Protein AF-A0A8E6L709-F1 (afdb_monomer_lite)

Foldseek 3Di:
DDPDPVVQVVVVVLQLVLLVVLCVVVVHDSVVLVVCVLVVPVVSVVSSVVSSCVVCVVDQFDDWHQDPVVSGIDTDGDPPD

pLDDT: mean 76.46, std 13.0, range [44.12, 90.75]

Secondary structure (DSSP, 8-state):
----HHHHHHHHHHHHHHHHHHHHHTT--HHHHHHHHHTT-HHHHHHHHHHHHHH-TT--EEEEEEETTTTEEEEEE----

Sequence (81 aa):
MSHNLEHQKVHTRMVKEVLKAVARANNHPYQSVFTDFIAGHPSCTVCFWETFNKMYPDSPYEYVTFCHTCRRLIYTKQKRR

Radius of gyration: 12.56 Å; chains: 1; bounding box: 28×30×39 Å

Structure (mmCIF, N/CA/C/O backbone):
data_AF-A0A8E6L709-F1
#
_entry.id   AF-A0A8E6L709-F1
#
loop_
_atom_site.group_PDB
_atom_site.id
_atom_site.type_symbol
_atom_site.label_atom_id
_atom_site.label_alt_id
_atom_site.label_comp_id
_atom_site.label_asym_id
_atom_site.label_entity_id
_atom_site.label_seq_id
_atom_site.pdbx_PDB_ins_code
_atom_site.Cartn_x
_atom_site.Cartn_y
_atom_site.Cartn_z
_atom_site.occupancy
_atom_site.B_iso_or_equiv
_atom_site.auth_seq_id
_atom_site.auth_comp_id
_atom_site.auth_asym_id
_atom_site.auth_atom_id
_atom_site.pdbx_PDB_model_num
ATOM 1 N N . MET A 1 1 ? 8.209 -10.764 -19.480 1.00 49.28 1 MET A N 1
ATOM 2 C CA . MET A 1 1 ? 8.411 -9.742 -18.430 1.00 49.28 1 MET A CA 1
ATOM 3 C C . MET A 1 1 ? 9.753 -10.014 -17.768 1.00 49.28 1 MET A C 1
ATOM 5 O O . MET A 1 1 ? 9.885 -11.039 -17.115 1.00 49.28 1 MET A O 1
ATOM 9 N N . SER A 1 2 ? 10.774 -9.186 -18.011 1.00 44.12 2 SER A N 1
ATOM 10 C CA . SER A 1 2 ? 12.118 -9.422 -17.461 1.00 44.12 2 SER A CA 1
ATOM 11 C C . SER A 1 2 ? 12.128 -9.167 -15.954 1.00 44.12 2 SER A C 1
ATOM 13 O O . SER A 1 2 ? 12.090 -8.024 -15.501 1.00 44.12 2 SER A O 1
ATOM 15 N N . HIS A 1 3 ? 12.145 -10.247 -15.175 1.00 53.44 3 HIS A N 1
ATOM 16 C CA . HIS A 1 3 ? 12.236 -10.233 -13.718 1.00 53.44 3 HIS A CA 1
ATOM 17 C C . HIS A 1 3 ? 13.663 -9.884 -13.271 1.00 53.44 3 HIS A C 1
ATOM 19 O O . HIS A 1 3 ? 14.445 -10.761 -12.916 1.00 53.44 3 HIS A O 1
ATOM 25 N N . ASN A 1 4 ? 14.020 -8.599 -13.301 1.00 55.62 4 ASN A N 1
ATOM 26 C CA . ASN A 1 4 ? 15.280 -8.134 -12.727 1.00 55.62 4 ASN A CA 1
ATOM 27 C C . ASN A 1 4 ? 15.153 -8.068 -11.187 1.00 55.62 4 ASN A C 1
ATOM 29 O O . ASN A 1 4 ? 14.273 -7.391 -10.646 1.00 55.62 4 ASN A O 1
ATOM 33 N N . LEU A 1 5 ? 16.013 -8.811 -10.488 1.00 54.59 5 LEU A N 1
ATOM 34 C CA . LEU A 1 5 ? 15.973 -9.021 -9.037 1.00 54.59 5 LEU A CA 1
ATOM 35 C C . LEU A 1 5 ? 16.160 -7.720 -8.229 1.00 54.59 5 LEU A C 1
ATOM 37 O O . LEU A 1 5 ? 15.603 -7.590 -7.138 1.00 54.59 5 LEU A O 1
ATOM 41 N N . GLU A 1 6 ? 16.903 -6.745 -8.761 1.00 53.00 6 GLU A N 1
ATOM 42 C CA . GLU A 1 6 ? 17.114 -5.440 -8.116 1.00 53.00 6 GLU A CA 1
ATOM 43 C C . GLU A 1 6 ? 15.860 -4.572 -8.172 1.00 53.00 6 GLU A C 1
ATOM 45 O O . GLU A 1 6 ? 15.453 -4.010 -7.152 1.00 53.00 6 GLU A O 1
ATOM 50 N N . HIS A 1 7 ? 15.169 -4.566 -9.318 1.00 56.75 7 HIS A N 1
ATOM 51 C CA . HIS A 1 7 ? 13.850 -3.942 -9.426 1.00 56.75 7 HIS A CA 1
ATOM 52 C C . HIS A 1 7 ? 12.895 -4.551 -8.388 1.00 56.75 7 HIS A C 1
ATOM 54 O O . HIS A 1 7 ? 12.236 -3.818 -7.654 1.00 56.75 7 HIS A O 1
ATOM 60 N N . GLN A 1 8 ? 12.866 -5.882 -8.235 1.00 57.69 8 GLN A N 1
ATOM 61 C CA . GLN A 1 8 ? 11.972 -6.545 -7.273 1.00 57.69 8 GLN A CA 1
ATOM 62 C C . GLN A 1 8 ? 12.237 -6.172 -5.803 1.00 57.69 8 GLN A C 1
ATOM 64 O O . GLN A 1 8 ? 11.291 -6.090 -5.011 1.00 57.69 8 GLN A O 1
ATOM 69 N N . LYS A 1 9 ? 13.495 -5.917 -5.421 1.00 62.00 9 LYS A N 1
ATOM 70 C CA . LYS A 1 9 ? 13.838 -5.474 -4.058 1.00 62.00 9 LYS A CA 1
ATOM 71 C C . LYS A 1 9 ? 13.350 -4.051 -3.785 1.00 62.00 9 LYS A C 1
ATOM 73 O O . LYS A 1 9 ? 12.755 -3.815 -2.732 1.00 62.00 9 LYS A O 1
ATOM 78 N N . VAL A 1 10 ? 13.536 -3.138 -4.741 1.00 63.69 10 VAL A N 1
ATOM 79 C CA . VAL A 1 10 ? 13.021 -1.761 -4.651 1.00 63.69 10 VAL A CA 1
ATOM 80 C C . VAL A 1 10 ? 11.495 -1.772 -4.560 1.00 63.69 10 VAL A C 1
ATOM 82 O O . VAL A 1 10 ? 10.934 -1.167 -3.650 1.00 63.69 10 VAL A O 1
ATOM 85 N N . HIS A 1 11 ? 10.833 -2.568 -5.402 1.00 70.44 11 HIS A N 1
ATOM 86 C CA . HIS A 1 11 ? 9.385 -2.757 -5.364 1.00 70.44 11 HIS A CA 1
ATOM 87 C C . HIS A 1 11 ? 8.894 -3.237 -4.006 1.00 70.44 11 HIS A C 1
ATOM 89 O O . HIS A 1 11 ? 8.039 -2.602 -3.401 1.00 70.44 11 HIS A O 1
ATOM 95 N N . THR A 1 12 ? 9.469 -4.322 -3.489 1.00 72.69 12 THR A N 1
ATOM 96 C CA . THR A 1 12 ? 9.060 -4.890 -2.198 1.00 72.69 12 THR A CA 1
ATOM 97 C C . THR A 1 12 ? 9.235 -3.883 -1.061 1.00 72.69 12 THR A C 1
ATOM 99 O O . THR A 1 12 ? 8.397 -3.826 -0.161 1.00 72.69 12 THR A O 1
ATOM 102 N N . ARG A 1 13 ? 10.295 -3.065 -1.103 1.00 79.69 13 ARG A N 1
ATOM 103 C CA . ARG A 1 13 ? 10.511 -1.994 -0.125 1.00 79.69 13 ARG A CA 1
ATOM 104 C C . ARG A 1 13 ? 9.440 -0.909 -0.235 1.00 79.69 13 ARG A C 1
ATOM 106 O O . ARG A 1 13 ? 8.829 -0.596 0.780 1.00 79.69 13 ARG A O 1
ATOM 113 N N . MET A 1 14 ? 9.170 -0.395 -1.436 1.00 82.81 14 MET A N 1
ATOM 114 C CA . MET A 1 14 ? 8.151 0.643 -1.650 1.00 82.81 14 MET A CA 1
ATOM 115 C C . MET A 1 14 ? 6.771 0.189 -1.162 1.00 82.81 14 MET A C 1
ATOM 117 O O . MET A 1 14 ? 6.115 0.919 -0.429 1.00 82.81 14 MET A O 1
ATOM 121 N N . VAL A 1 15 ? 6.358 -1.045 -1.480 1.00 82.50 15 VAL A N 1
ATOM 122 C CA . VAL A 1 15 ? 5.042 -1.566 -1.058 1.00 82.50 15 VAL A CA 1
ATOM 123 C C . VAL A 1 15 ? 4.944 -1.616 0.458 1.00 82.50 15 VAL A C 1
ATOM 125 O O . VAL A 1 15 ? 3.941 -1.199 1.025 1.00 82.50 15 VAL A O 1
ATOM 128 N N . LYS A 1 16 ? 5.987 -2.125 1.124 1.00 86.56 16 LYS A N 1
ATOM 129 C CA . LYS A 1 16 ? 6.011 -2.228 2.585 1.00 86.56 16 LYS A CA 1
ATOM 130 C C . LYS A 1 16 ? 5.900 -0.856 3.237 1.00 86.56 16 LYS A C 1
ATOM 132 O O . LYS A 1 16 ? 5.152 -0.716 4.197 1.00 86.56 16 LYS A O 1
ATOM 137 N N . GLU A 1 17 ? 6.616 0.142 2.725 1.00 89.19 17 GLU A N 1
ATOM 138 C CA . GLU A 1 17 ? 6.543 1.507 3.255 1.00 89.19 17 GLU A CA 1
ATOM 139 C C . GLU A 1 17 ? 5.153 2.122 3.047 1.00 89.19 17 GLU A C 1
ATOM 141 O O . GLU A 1 17 ? 4.596 2.704 3.975 1.00 89.19 17 GLU A O 1
ATOM 146 N N . VAL A 1 18 ? 4.531 1.898 1.888 1.00 89.62 18 VAL A N 1
ATOM 147 C CA . VAL A 1 18 ? 3.165 2.368 1.608 1.00 89.62 18 VAL A CA 1
ATOM 148 C C . VAL A 1 18 ? 2.145 1.678 2.501 1.00 89.62 18 VAL A C 1
ATOM 150 O O . VAL A 1 18 ? 1.334 2.350 3.127 1.00 89.62 18 VAL A O 1
ATOM 153 N N . LEU A 1 19 ? 2.215 0.356 2.650 1.00 88.88 19 LEU A N 1
ATOM 154 C CA . LEU A 1 19 ? 1.306 -0.385 3.527 1.00 88.88 19 LEU A CA 1
ATOM 155 C C . LEU A 1 19 ? 1.485 -0.000 5.002 1.00 88.88 19 LEU A C 1
ATOM 157 O O . LEU A 1 19 ? 0.502 0.064 5.736 1.00 88.88 19 LEU A O 1
ATOM 161 N N . LYS A 1 20 ? 2.707 0.326 5.446 1.00 90.69 20 LYS A N 1
ATOM 162 C CA . LYS A 1 20 ? 2.932 0.910 6.780 1.00 90.69 20 LYS A CA 1
ATOM 163 C C . LYS A 1 20 ? 2.288 2.287 6.915 1.00 90.69 20 LYS A C 1
ATOM 165 O O . LYS A 1 20 ? 1.706 2.567 7.959 1.00 90.69 20 LYS A O 1
ATOM 170 N N . ALA A 1 21 ? 2.391 3.141 5.899 1.00 90.25 21 ALA A N 1
ATOM 171 C CA . ALA A 1 21 ? 1.755 4.455 5.909 1.00 90.25 21 ALA A CA 1
ATOM 172 C C . ALA A 1 21 ? 0.221 4.337 5.938 1.00 90.25 21 ALA A C 1
ATOM 174 O O . ALA A 1 21 ? -0.415 4.998 6.754 1.00 90.25 21 ALA A O 1
ATO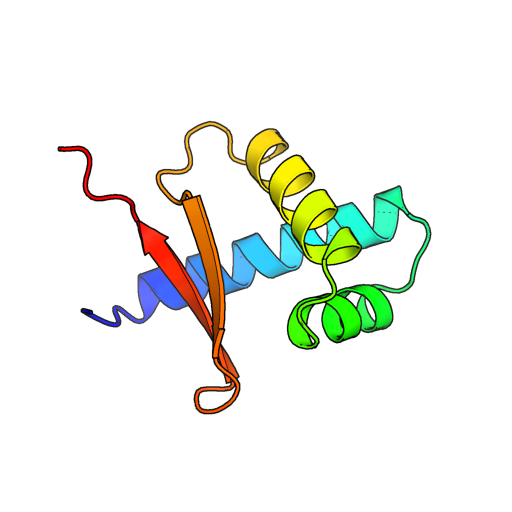M 175 N N . VAL A 1 22 ? -0.358 3.423 5.152 1.00 88.31 22 VAL A N 1
ATOM 176 C CA . VAL A 1 22 ? -1.796 3.103 5.178 1.00 88.31 22 VAL A CA 1
ATOM 177 C C . VAL A 1 22 ? -2.220 2.599 6.559 1.00 88.31 22 VAL A C 1
ATOM 179 O O . VAL A 1 22 ? -3.207 3.083 7.107 1.00 88.31 22 VAL A O 1
ATOM 182 N N . ALA A 1 23 ? -1.461 1.676 7.154 1.00 90.69 23 ALA A N 1
ATOM 183 C CA . ALA A 1 23 ? -1.728 1.158 8.495 1.00 90.69 23 ALA A CA 1
ATOM 184 C C . ALA A 1 23 ? -1.725 2.269 9.557 1.00 90.69 23 ALA A C 1
ATOM 186 O O . ALA A 1 23 ? -2.642 2.351 10.372 1.00 90.69 23 ALA A O 1
ATOM 187 N N . ARG A 1 24 ? -0.743 3.179 9.499 1.00 89.25 24 ARG A N 1
ATOM 188 C CA . ARG A 1 24 ? -0.665 4.348 10.389 1.00 89.25 24 ARG A CA 1
ATOM 189 C C . ARG A 1 24 ? -1.832 5.312 10.189 1.00 89.25 24 ARG A C 1
ATOM 191 O O . ARG A 1 24 ? -2.406 5.758 11.175 1.00 89.25 24 ARG A O 1
ATOM 198 N N . ALA A 1 25 ? -2.193 5.609 8.941 1.00 87.75 25 ALA A N 1
ATOM 199 C CA . ALA A 1 25 ? -3.286 6.525 8.621 1.00 87.75 25 ALA A CA 1
ATOM 200 C C . ALA A 1 25 ? -4.651 6.000 9.093 1.00 87.75 25 ALA A C 1
ATOM 202 O O . ALA A 1 25 ? -5.489 6.783 9.525 1.00 87.75 25 ALA A O 1
ATOM 203 N N . ASN A 1 26 ? -4.850 4.680 9.050 1.00 85.06 26 ASN A N 1
ATOM 204 C CA . ASN A 1 26 ? -6.103 4.033 9.444 1.00 85.06 26 ASN A CA 1
ATOM 205 C C . ASN A 1 26 ? -6.096 3.513 10.892 1.00 85.06 26 ASN A C 1
ATOM 207 O O . ASN A 1 26 ? -7.058 2.883 11.308 1.00 85.06 26 ASN A O 1
ATOM 211 N N . ASN A 1 27 ? -5.024 3.745 11.662 1.00 88.75 27 ASN A N 1
ATOM 212 C CA . ASN A 1 27 ? -4.855 3.202 13.019 1.00 88.75 27 ASN A CA 1
ATOM 213 C C . ASN A 1 27 ? -5.055 1.671 13.103 1.00 88.75 27 ASN A C 1
ATOM 215 O O . A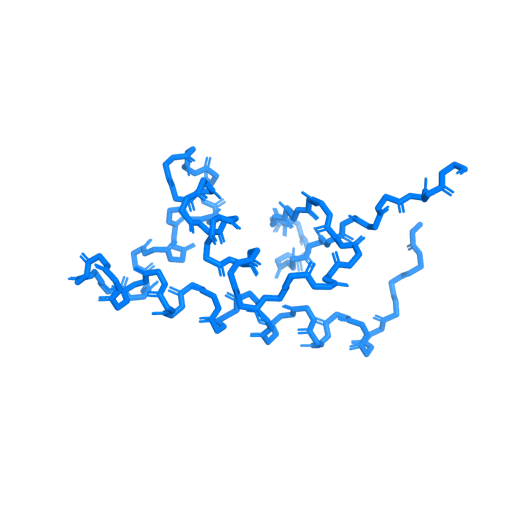SN A 1 27 ? -5.534 1.130 14.097 1.00 88.75 27 ASN A O 1
ATOM 219 N N . HIS A 1 28 ? -4.683 0.959 12.037 1.00 87.94 28 HIS A N 1
ATOM 220 C CA . HIS A 1 28 ? -4.845 -0.487 11.918 1.00 87.94 28 HIS A CA 1
ATOM 221 C C . HIS A 1 28 ? -3.493 -1.202 11.999 1.00 87.94 28 HIS A C 1
ATOM 223 O O . HIS A 1 28 ? -2.466 -0.658 11.578 1.00 87.94 28 HIS A O 1
ATOM 229 N N . PRO A 1 29 ? -3.454 -2.452 12.490 1.00 90.75 29 PRO A N 1
ATOM 230 C CA . PRO A 1 29 ? -2.230 -3.234 12.481 1.00 90.75 29 PRO A CA 1
ATOM 231 C C . PRO A 1 29 ? -1.792 -3.523 11.041 1.00 90.75 29 PRO A C 1
ATOM 233 O O . PRO A 1 29 ? -2.580 -3.983 10.212 1.00 90.75 29 PRO A O 1
ATOM 236 N N . TYR A 1 30 ? -0.499 -3.322 10.760 1.00 87.62 30 TYR A N 1
ATOM 237 C CA . TYR A 1 30 ? 0.102 -3.585 9.444 1.00 87.62 30 TYR A CA 1
ATOM 238 C C . TYR A 1 30 ? -0.242 -4.980 8.909 1.00 87.62 30 TYR A C 1
ATOM 240 O O . TYR A 1 30 ? -0.477 -5.147 7.719 1.00 87.62 30 TYR A O 1
ATOM 248 N N . GLN A 1 31 ? -0.294 -5.980 9.790 1.00 88.19 31 GLN A N 1
ATOM 249 C CA . GLN A 1 31 ? -0.579 -7.363 9.422 1.00 88.19 31 GLN A CA 1
ATOM 250 C C . GLN A 1 31 ? -2.003 -7.551 8.871 1.00 88.19 31 GLN A C 1
ATOM 252 O O . GLN A 1 31 ? -2.178 -8.333 7.939 1.00 88.19 31 GLN A O 1
ATOM 257 N N . SER A 1 32 ? -2.991 -6.798 9.374 1.00 88.75 32 SER A N 1
ATOM 258 C CA . SER A 1 32 ? -4.352 -6.796 8.816 1.00 88.75 32 SER A CA 1
ATOM 259 C C . SER A 1 32 ? -4.353 -6.162 7.433 1.00 88.75 32 SER A C 1
ATOM 261 O O . SER A 1 32 ? -4.727 -6.814 6.468 1.00 88.75 32 SER A O 1
ATOM 263 N N . VAL A 1 33 ? -3.796 -4.952 7.312 1.00 87.12 33 VAL A N 1
ATOM 264 C CA . VAL A 1 33 ? -3.707 -4.222 6.034 1.00 87.12 33 VAL A CA 1
ATOM 265 C C . VAL A 1 33 ? -2.967 -5.042 4.974 1.00 87.12 33 VAL A C 1
ATOM 267 O O . VAL A 1 33 ? -3.362 -5.078 3.815 1.00 87.12 33 VAL A O 1
ATOM 270 N N . PHE A 1 34 ? -1.902 -5.743 5.362 1.00 87.19 34 PHE A N 1
ATOM 271 C CA . PHE A 1 34 ? -1.158 -6.625 4.468 1.00 87.19 34 PHE A CA 1
ATOM 272 C C . PHE A 1 34 ? -1.988 -7.836 4.023 1.00 87.19 34 PHE A C 1
ATOM 274 O O . PHE A 1 34 ? -1.919 -8.226 2.859 1.00 87.19 34 PHE A O 1
ATOM 281 N N . THR A 1 35 ? -2.781 -8.413 4.927 1.00 86.94 35 THR A N 1
ATOM 282 C CA . THR A 1 35 ? -3.676 -9.536 4.614 1.00 86.94 35 THR A CA 1
ATOM 283 C C . THR A 1 35 ? -4.793 -9.093 3.673 1.00 86.94 35 THR A C 1
ATOM 285 O O . THR A 1 35 ? -5.004 -9.743 2.653 1.00 86.94 35 THR A O 1
ATOM 288 N N . ASP A 1 36 ? -5.422 -7.949 3.944 1.00 87.12 36 ASP A N 1
ATOM 289 C CA . ASP A 1 36 ? -6.463 -7.358 3.095 1.00 87.12 36 ASP A CA 1
ATOM 290 C C . ASP A 1 36 ? -5.925 -6.993 1.708 1.00 87.12 36 ASP A C 1
ATOM 292 O O . ASP A 1 36 ? -6.581 -7.214 0.690 1.00 87.12 36 ASP A O 1
ATOM 296 N N . PHE A 1 37 ? -4.692 -6.488 1.649 1.00 84.75 37 PHE A N 1
ATOM 297 C CA . PHE A 1 37 ? -4.018 -6.182 0.395 1.00 84.75 37 PHE A CA 1
ATOM 298 C C . PHE A 1 37 ? -3.720 -7.442 -0.430 1.00 84.75 37 PHE A C 1
ATOM 300 O O . PHE A 1 37 ? -3.946 -7.448 -1.639 1.00 84.75 37 PHE A O 1
ATOM 307 N N . ILE A 1 38 ? -3.250 -8.523 0.206 1.00 83.94 38 ILE A N 1
ATOM 308 C CA . ILE A 1 38 ? -3.046 -9.822 -0.458 1.00 83.94 38 ILE A CA 1
ATOM 309 C C . ILE A 1 38 ? -4.378 -10.437 -0.893 1.00 83.94 38 ILE A C 1
ATOM 311 O O . ILE A 1 38 ? -4.437 -11.052 -1.953 1.00 83.94 38 ILE A O 1
ATOM 315 N N . ALA A 1 39 ? -5.437 -10.265 -0.105 1.00 84.56 39 ALA A N 1
ATOM 316 C CA . ALA A 1 39 ? -6.782 -10.709 -0.453 1.00 84.56 39 ALA A CA 1
ATOM 317 C C . ALA A 1 39 ? -7.408 -9.886 -1.595 1.00 84.56 39 ALA A C 1
ATOM 319 O O . ALA A 1 39 ? -8.476 -10.241 -2.086 1.00 84.56 39 ALA A O 1
ATOM 320 N N . GLY A 1 40 ? -6.757 -8.798 -2.028 1.00 79.94 40 GLY A N 1
ATOM 321 C CA . GLY A 1 40 ? -7.258 -7.927 -3.086 1.00 79.94 40 GLY A CA 1
ATOM 322 C C . GLY A 1 40 ? -8.483 -7.121 -2.661 1.00 79.94 40 GLY A C 1
ATOM 323 O O . GLY A 1 40 ? -9.331 -6.817 -3.499 1.00 79.94 40 GLY A O 1
ATOM 324 N N . HIS A 1 41 ? -8.607 -6.794 -1.370 1.00 84.31 41 HIS A N 1
ATOM 325 C CA . HIS A 1 41 ? -9.752 -6.050 -0.864 1.00 84.31 41 HIS A CA 1
ATOM 326 C C . HIS A 1 41 ? -9.799 -4.648 -1.504 1.00 84.31 41 HIS A C 1
ATOM 328 O O . HIS A 1 41 ? -8.858 -3.867 -1.316 1.00 84.31 41 HIS A O 1
ATOM 334 N N . PRO A 1 42 ? -10.879 -4.288 -2.225 1.00 79.81 42 PRO A N 1
ATOM 335 C CA . PRO A 1 42 ? -10.906 -3.105 -3.084 1.00 79.81 42 PRO A CA 1
ATOM 336 C C . PRO A 1 42 ? -10.619 -1.811 -2.318 1.00 79.81 42 PRO A C 1
ATOM 338 O O . PRO A 1 42 ? -9.842 -0.981 -2.787 1.00 79.81 42 PRO A O 1
ATOM 341 N N . SER A 1 43 ? -11.143 -1.666 -1.096 1.00 82.38 43 SER A N 1
ATOM 342 C CA . SER A 1 43 ? -10.886 -0.489 -0.255 1.00 82.38 43 SER A CA 1
ATOM 343 C C . SE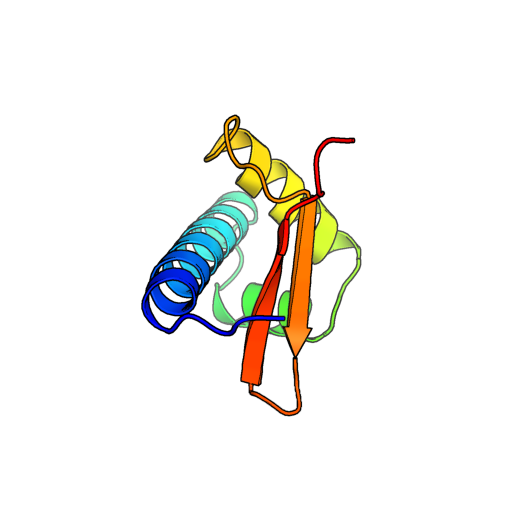R A 1 43 ? -9.410 -0.361 0.139 1.00 82.38 43 SER A C 1
ATOM 345 O O . SER A 1 43 ? -8.859 0.737 0.144 1.00 82.38 43 SER A O 1
ATOM 347 N N . CYS A 1 44 ? -8.735 -1.483 0.418 1.00 83.31 44 CYS A N 1
ATOM 348 C CA . CYS A 1 44 ? -7.314 -1.475 0.765 1.00 83.31 44 CYS A CA 1
ATOM 349 C C . CYS A 1 44 ? -6.448 -1.157 -0.460 1.00 83.31 44 CYS A C 1
ATOM 351 O O . CYS A 1 44 ? -5.452 -0.441 -0.345 1.00 83.31 44 CYS A O 1
ATOM 353 N N . THR A 1 45 ? -6.827 -1.667 -1.635 1.00 82.50 45 THR A N 1
ATOM 354 C CA . THR A 1 45 ? -6.135 -1.383 -2.896 1.00 82.50 45 THR A CA 1
ATOM 355 C C . THR A 1 45 ? -6.249 0.095 -3.276 1.00 82.50 45 THR A C 1
ATOM 357 O O . THR A 1 45 ? -5.248 0.686 -3.678 1.00 82.50 45 THR A O 1
ATOM 360 N N . VAL A 1 46 ? -7.416 0.720 -3.088 1.00 85.31 46 VAL A N 1
ATOM 361 C CA . VAL A 1 46 ? -7.603 2.164 -3.321 1.00 85.31 46 VAL A CA 1
ATOM 362 C C . VAL A 1 46 ? -6.740 2.990 -2.364 1.00 85.31 46 VAL A C 1
ATOM 364 O O . VAL A 1 46 ? -5.916 3.777 -2.831 1.00 85.31 46 VAL A O 1
ATOM 367 N N . CYS A 1 47 ? -6.828 2.755 -1.048 1.00 86.94 47 CYS A N 1
ATOM 368 C CA . CYS A 1 47 ? -6.012 3.487 -0.069 1.00 86.94 47 CYS A CA 1
ATOM 369 C C . CYS A 1 47 ? -4.505 3.309 -0.304 1.00 86.94 47 CYS A C 1
ATOM 371 O O . CYS A 1 47 ? -3.719 4.241 -0.097 1.00 86.94 47 CYS A O 1
ATOM 373 N N . PHE A 1 48 ? -4.090 2.119 -0.748 1.00 87.38 48 PHE A N 1
ATOM 374 C CA . PHE A 1 48 ? -2.712 1.860 -1.141 1.00 87.38 48 PHE A CA 1
ATOM 375 C C . PHE A 1 48 ? -2.280 2.784 -2.280 1.00 87.38 48 PHE A C 1
ATOM 377 O O . PHE A 1 48 ? -1.255 3.448 -2.149 1.00 87.38 48 PHE A O 1
ATOM 384 N N . TRP A 1 49 ? -3.054 2.867 -3.365 1.00 86.12 49 TRP A N 1
ATOM 385 C CA . TRP A 1 49 ? -2.708 3.696 -4.521 1.00 86.12 49 TRP A CA 1
ATOM 386 C C . TRP A 1 49 ? -2.732 5.187 -4.225 1.00 86.12 49 TRP A C 1
ATOM 388 O O . TRP A 1 49 ? -1.823 5.900 -4.644 1.00 86.12 49 TRP A O 1
ATOM 398 N N . GLU A 1 50 ? -3.703 5.664 -3.451 1.00 88.50 50 GLU A N 1
ATOM 399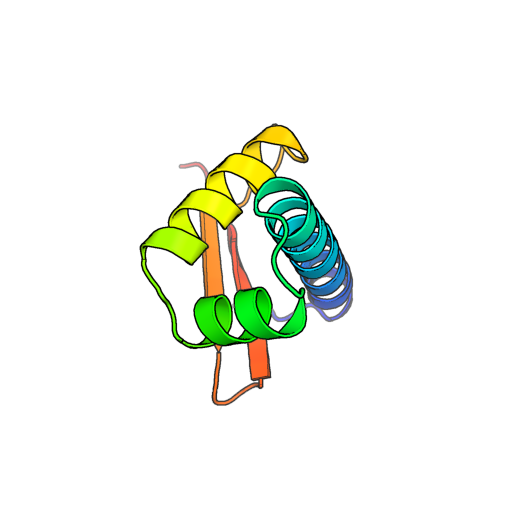 C CA . GLU A 1 50 ? -3.728 7.062 -3.013 1.00 88.50 50 GLU A CA 1
ATOM 400 C C . GLU A 1 50 ? -2.471 7.422 -2.214 1.00 88.50 50 GLU A C 1
ATOM 402 O O . GLU A 1 50 ? -1.862 8.472 -2.428 1.00 88.50 50 GLU A O 1
ATOM 407 N N . THR A 1 51 ? -2.049 6.533 -1.314 1.00 89.38 51 THR A N 1
ATOM 408 C CA . THR A 1 51 ? -0.842 6.733 -0.502 1.00 89.38 51 THR A CA 1
ATOM 409 C C . THR A 1 51 ? 0.426 6.591 -1.346 1.00 89.38 51 THR A C 1
ATOM 411 O O . THR A 1 51 ? 1.366 7.369 -1.188 1.00 89.38 51 THR A O 1
ATOM 414 N N . PHE A 1 52 ? 0.453 5.635 -2.275 1.00 86.94 52 PHE A N 1
ATOM 415 C CA . PHE A 1 52 ? 1.560 5.417 -3.203 1.00 86.94 52 PHE A CA 1
ATOM 416 C C . PHE A 1 52 ? 1.791 6.639 -4.094 1.00 86.94 52 PHE A C 1
ATOM 418 O O . PHE A 1 52 ? 2.918 7.115 -4.168 1.00 86.94 52 PHE A O 1
ATOM 425 N N . ASN A 1 53 ? 0.733 7.188 -4.696 1.00 85.75 53 ASN A N 1
ATOM 426 C CA . ASN A 1 53 ? 0.812 8.369 -5.558 1.00 85.75 53 ASN A CA 1
ATOM 427 C C . ASN A 1 53 ? 1.227 9.627 -4.783 1.00 85.75 53 ASN A C 1
ATOM 429 O O . ASN A 1 53 ? 1.931 10.474 -5.324 1.00 85.75 53 ASN A O 1
ATOM 433 N N . LYS A 1 54 ? 0.851 9.737 -3.501 1.00 86.62 54 LYS A N 1
ATOM 434 C CA . LYS A 1 54 ? 1.322 10.823 -2.626 1.00 86.62 54 LYS A CA 1
ATOM 435 C C . LYS A 1 54 ? 2.808 10.704 -2.286 1.00 86.62 54 LYS A C 1
ATOM 437 O O . LYS A 1 54 ? 3.501 11.714 -2.258 1.00 86.62 54 LYS A O 1
ATOM 442 N N . MET A 1 55 ? 3.300 9.495 -2.002 1.00 85.75 55 MET A N 1
ATOM 443 C CA . MET A 1 55 ? 4.707 9.285 -1.626 1.00 85.75 55 MET A CA 1
ATOM 444 C C . MET A 1 55 ? 5.655 9.206 -2.827 1.00 85.75 55 MET A C 1
ATOM 446 O O . MET A 1 55 ? 6.834 9.528 -2.692 1.00 85.75 55 MET A O 1
ATOM 450 N N . TYR A 1 56 ? 5.157 8.773 -3.984 1.00 84.00 56 TYR A N 1
ATOM 451 C CA . TYR A 1 56 ? 5.933 8.575 -5.205 1.00 84.00 56 TYR A CA 1
ATOM 452 C C . TYR A 1 56 ? 5.197 9.155 -6.427 1.00 84.00 56 TYR A C 1
ATOM 454 O O . TYR A 1 56 ? 4.791 8.395 -7.308 1.00 84.00 56 TYR A O 1
ATOM 462 N N . PRO A 1 57 ? 5.026 10.485 -6.510 1.00 80.25 57 PRO A N 1
ATOM 463 C CA . PRO A 1 57 ? 4.286 11.124 -7.603 1.00 80.25 57 PRO A CA 1
ATOM 464 C C . PRO A 1 57 ? 4.934 10.915 -8.983 1.00 80.25 57 PRO A C 1
ATOM 466 O O . PRO A 1 57 ? 4.233 10.782 -9.979 1.00 80.25 57 PRO A O 1
ATOM 469 N N . ASP A 1 58 ? 6.264 10.804 -9.046 1.00 81.50 58 ASP A N 1
ATOM 470 C CA . ASP A 1 58 ? 7.022 10.569 -10.289 1.00 81.50 58 ASP A CA 1
ATOM 471 C C . ASP A 1 58 ? 7.142 9.083 -10.672 1.00 81.50 58 ASP A C 1
ATOM 473 O O . ASP A 1 58 ? 7.896 8.701 -11.574 1.00 81.50 58 ASP A O 1
ATOM 477 N N . SER A 1 59 ? 6.442 8.208 -9.954 1.00 76.00 59 SER A N 1
ATOM 478 C CA . SER A 1 59 ? 6.523 6.770 -10.159 1.00 76.00 59 SER A CA 1
ATOM 479 C C . SER A 1 59 ? 5.944 6.366 -11.524 1.00 76.00 59 SER A C 1
ATOM 481 O O . SER A 1 59 ? 4.786 6.656 -11.811 1.00 76.00 59 SER A O 1
ATOM 483 N N . PRO A 1 60 ? 6.685 5.630 -12.377 1.00 74.06 60 PRO A N 1
ATOM 484 C CA . PRO A 1 60 ? 6.203 5.197 -13.695 1.00 74.06 60 PRO A CA 1
ATOM 485 C C . PRO A 1 60 ? 5.285 3.958 -13.633 1.00 74.06 60 PRO A C 1
ATOM 487 O O . PRO A 1 60 ? 5.081 3.285 -14.648 1.00 74.06 60 PRO A O 1
ATOM 490 N N . TYR A 1 61 ? 4.807 3.588 -12.443 1.00 73.56 61 TYR A N 1
ATOM 491 C CA . TYR A 1 61 ? 4.007 2.387 -12.211 1.00 73.56 61 TYR A CA 1
ATOM 492 C C . TYR A 1 61 ? 2.547 2.763 -11.983 1.00 73.56 61 TYR A C 1
ATOM 494 O O . TYR A 1 61 ? 2.250 3.536 -11.082 1.00 73.56 61 TYR A O 1
ATOM 502 N N . GLU A 1 62 ? 1.648 2.155 -12.753 1.00 68.81 62 GLU A N 1
ATOM 503 C CA . GLU A 1 62 ? 0.199 2.355 -12.605 1.00 68.81 62 GLU A CA 1
ATOM 504 C C . GLU A 1 62 ? -0.504 1.198 -11.899 1.00 68.81 62 GLU A C 1
ATOM 506 O O . GLU A 1 62 ? -1.607 1.364 -11.390 1.00 68.81 62 GLU A O 1
ATOM 511 N N . TYR A 1 63 ? 0.097 0.005 -11.901 1.00 69.25 63 TYR A N 1
ATOM 512 C CA . TYR A 1 63 ? -0.548 -1.179 -11.349 1.00 69.25 63 TYR A CA 1
ATOM 513 C C . TYR A 1 63 ? 0.440 -2.098 -10.623 1.00 69.25 63 TYR A C 1
ATOM 515 O O . TYR A 1 63 ? 1.626 -2.183 -10.956 1.00 69.25 63 TYR A O 1
ATOM 523 N N . VAL A 1 64 ? -0.080 -2.774 -9.600 1.00 73.94 64 VAL A N 1
ATOM 524 C CA . VAL A 1 64 ? 0.601 -3.674 -8.683 1.00 73.94 64 VAL A CA 1
ATOM 525 C C . VAL A 1 64 ? -0.355 -4.815 -8.416 1.00 73.94 64 VAL A C 1
ATOM 527 O O . VAL A 1 64 ? -1.524 -4.606 -8.099 1.00 73.94 64 VAL A O 1
ATOM 530 N N . THR A 1 65 ? 0.157 -6.027 -8.529 1.00 72.06 65 THR A N 1
ATOM 531 C CA . THR A 1 65 ? -0.565 -7.231 -8.149 1.00 72.06 65 THR A CA 1
ATOM 532 C C . THR A 1 65 ? 0.318 -8.102 -7.277 1.00 72.06 65 THR A C 1
ATOM 534 O O . THR A 1 65 ? 1.540 -8.148 -7.447 1.00 72.06 65 THR A O 1
ATOM 537 N N . PHE A 1 66 ? -0.288 -8.784 -6.312 1.00 72.69 66 PHE A N 1
ATOM 538 C CA . PHE A 1 66 ? 0.393 -9.813 -5.548 1.00 72.69 66 PHE A CA 1
ATOM 539 C C . PHE A 1 66 ? 0.205 -11.160 -6.248 1.00 72.69 66 PHE A C 1
ATOM 541 O O . PHE A 1 66 ? -0.897 -11.689 -6.345 1.00 72.69 66 PHE A O 1
ATOM 548 N N . CYS A 1 67 ? 1.295 -11.741 -6.739 1.00 72.50 67 CYS A N 1
ATOM 549 C CA . CYS A 1 67 ? 1.268 -13.081 -7.300 1.00 72.50 67 CYS A CA 1
ATOM 550 C C . CYS A 1 67 ? 1.329 -14.108 -6.168 1.00 72.50 67 CYS A C 1
ATOM 552 O O . CYS A 1 67 ? 2.365 -14.241 -5.512 1.00 72.50 67 CYS A O 1
ATOM 554 N N . HIS A 1 68 ? 0.250 -14.867 -5.972 1.00 71.06 68 HIS A N 1
ATOM 555 C CA . HIS A 1 68 ? 0.174 -15.914 -4.947 1.00 71.06 68 HIS A CA 1
ATOM 556 C C . HIS A 1 68 ? 1.107 -17.097 -5.236 1.00 71.06 68 HIS A C 1
ATOM 558 O O . HIS A 1 68 ? 1.691 -17.654 -4.309 1.00 71.06 68 HIS A O 1
ATOM 564 N N . THR A 1 69 ? 1.323 -17.425 -6.513 1.00 68.00 69 THR A N 1
ATOM 565 C CA . THR A 1 69 ? 2.235 -18.500 -6.934 1.00 68.00 69 THR A CA 1
ATOM 566 C C . THR A 1 69 ? 3.688 -18.156 -6.618 1.00 68.00 69 THR A C 1
ATOM 568 O O . THR A 1 69 ? 4.420 -18.964 -6.057 1.00 68.00 69 THR A O 1
ATOM 571 N N . CYS A 1 70 ? 4.107 -16.926 -6.923 1.00 67.50 70 CYS A N 1
ATOM 572 C CA . CYS A 1 70 ? 5.477 -16.469 -6.683 1.00 67.50 70 CYS A CA 1
ATOM 573 C C . CYS A 1 70 ? 5.674 -15.859 -5.286 1.00 67.50 70 CYS A C 1
ATOM 575 O O . CYS A 1 70 ? 6.811 -15.562 -4.921 1.00 67.50 70 CYS A O 1
ATOM 577 N N . ARG A 1 71 ? 4.583 -15.621 -4.539 1.00 70.62 71 ARG A N 1
ATOM 578 C CA . ARG A 1 71 ? 4.515 -14.828 -3.295 1.00 70.62 71 ARG A CA 1
ATOM 579 C C . ARG A 1 71 ? 5.237 -13.480 -3.411 1.00 70.62 71 ARG A C 1
ATOM 581 O O . ARG A 1 71 ? 5.980 -13.075 -2.516 1.00 70.62 71 ARG A O 1
ATOM 588 N N . ARG A 1 72 ? 5.070 -12.808 -4.554 1.00 71.38 72 ARG A N 1
ATOM 589 C CA . ARG A 1 72 ? 5.800 -11.580 -4.916 1.00 71.38 72 ARG A CA 1
ATOM 590 C C . ARG A 1 72 ? 4.880 -10.523 -5.491 1.00 71.38 72 ARG A C 1
ATOM 592 O O . ARG A 1 72 ? 3.885 -10.827 -6.137 1.00 71.38 72 ARG A O 1
ATOM 599 N N . LEU A 1 73 ? 5.288 -9.277 -5.299 1.00 73.38 73 LEU A N 1
ATOM 600 C CA . LEU A 1 73 ? 4.611 -8.104 -5.831 1.00 73.38 73 LEU A CA 1
ATOM 601 C C . LEU A 1 73 ? 5.122 -7.849 -7.244 1.00 73.38 73 LEU A C 1
ATOM 603 O O . LEU A 1 73 ? 6.327 -7.694 -7.459 1.00 73.38 73 LEU A O 1
ATOM 607 N N . ILE A 1 74 ? 4.205 -7.841 -8.200 1.00 70.81 74 ILE A N 1
ATOM 608 C CA . ILE A 1 74 ? 4.468 -7.569 -9.606 1.00 70.81 74 ILE A CA 1
ATOM 609 C C . ILE A 1 74 ? 3.913 -6.185 -9.897 1.00 70.81 74 ILE A C 1
ATOM 611 O O . ILE A 1 74 ? 2.707 -5.973 -9.841 1.00 70.81 74 ILE A O 1
ATOM 615 N N . TYR A 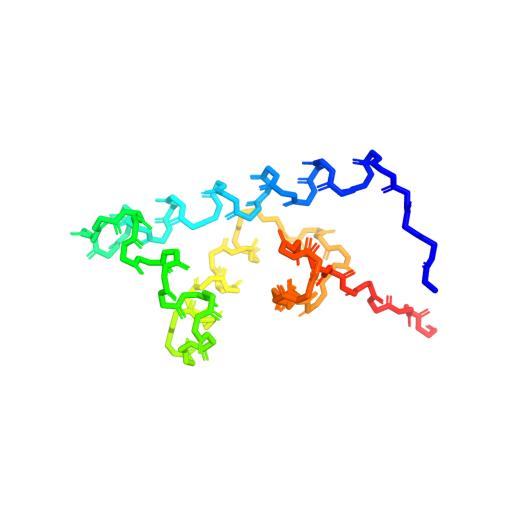1 75 ? 4.805 -5.253 -10.209 1.00 70.94 75 TYR A N 1
ATOM 616 C CA . TYR A 1 75 ? 4.441 -3.934 -10.703 1.00 70.94 75 TYR A CA 1
ATOM 617 C C . TYR A 1 75 ? 4.538 -3.915 -12.219 1.00 70.94 75 TYR A C 1
ATOM 619 O O . TYR A 1 75 ? 5.543 -4.354 -12.786 1.00 70.94 75 TYR A O 1
ATOM 627 N N . THR A 1 76 ? 3.528 -3.366 -12.878 1.00 66.44 76 THR A N 1
ATOM 628 C CA . THR A 1 76 ? 3.551 -3.169 -14.326 1.00 66.44 76 THR A CA 1
ATOM 629 C C . THR A 1 76 ? 3.791 -1.695 -14.625 1.00 66.44 76 THR A C 1
ATOM 631 O O . THR A 1 76 ? 3.008 -0.834 -14.225 1.00 66.44 76 THR A O 1
ATOM 634 N N . LYS A 1 77 ? 4.895 -1.398 -15.323 1.00 62.94 77 LYS A N 1
ATOM 635 C CA . LYS A 1 77 ? 5.110 -0.081 -15.942 1.00 62.94 77 LYS A CA 1
ATOM 636 C C . LYS A 1 77 ? 4.151 0.047 -17.116 1.00 62.94 77 LYS A C 1
ATOM 638 O O . LYS A 1 77 ? 4.102 -0.864 -17.947 1.00 62.94 77 LYS A O 1
ATOM 643 N N . GLN A 1 78 ? 3.450 1.169 -17.224 1.00 53.50 78 GLN A N 1
ATOM 644 C CA . GLN A 1 78 ? 2.806 1.501 -18.486 1.00 53.50 78 GLN A CA 1
ATOM 645 C C . GLN A 1 78 ? 3.913 1.832 -19.486 1.00 53.50 78 GLN A C 1
ATOM 647 O O . GLN A 1 78 ? 4.787 2.663 -19.226 1.00 53.50 78 GLN A O 1
ATOM 652 N N . LYS A 1 79 ? 3.919 1.150 -20.631 1.00 44.25 79 LYS A N 1
ATOM 653 C CA . LYS A 1 79 ? 4.729 1.572 -21.770 1.00 44.25 79 LYS A CA 1
ATOM 654 C C . LYS A 1 79 ? 4.087 2.876 -22.241 1.00 44.25 79 LYS A C 1
ATOM 656 O O . LYS A 1 79 ? 3.042 2.809 -22.883 1.00 44.25 79 LYS A O 1
ATOM 661 N N . ARG A 1 80 ? 4.639 4.032 -21.838 1.00 49.47 80 ARG A N 1
ATOM 662 C CA . ARG A 1 80 ? 4.253 5.332 -22.410 1.00 49.47 80 ARG A CA 1
ATOM 663 C C . ARG A 1 80 ? 4.308 5.149 -23.928 1.00 49.47 80 ARG A C 1
ATOM 665 O O . ARG A 1 80 ? 5.365 4.780 -24.444 1.00 49.47 80 ARG A O 1
ATOM 672 N N . ARG A 1 81 ? 3.135 5.207 -24.562 1.00 45.34 81 ARG A N 1
ATOM 673 C CA . ARG A 1 81 ? 2.994 5.133 -26.017 1.00 4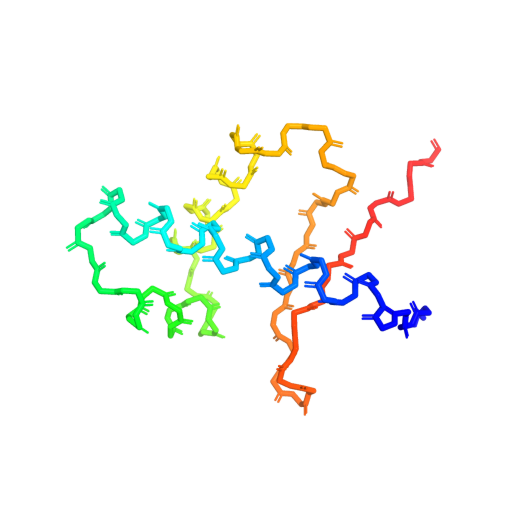5.34 81 ARG A CA 1
ATOM 674 C C . ARG A 1 81 ? 3.737 6.292 -26.656 1.00 45.34 81 ARG A C 1
ATOM 676 O O . ARG A 1 81 ? 3.734 7.379 -26.037 1.00 45.34 81 ARG A O 1
#

Organism: NCBI:txid72407